Protein AF-A0ABD5IRK5-F1 (afdb_monomer)

pLDDT: mean 70.53, std 12.59, range [41.75, 82.19]

Nearest PDB structures (foldseek):
  1ef0-assembly2_A  TM=4.560E-01  e=7.975E-01  Saccharomyces cerevisiae
  8a5p-assembly1_X  TM=4.389E-01  e=3.411E+00  Thermochaetoides thermophila
  8a5q-assembly1_X  TM=4.410E-01  e=7.056E+00  Thermochaetoides thermophila

Solvent-accessible surface area (backbone atoms only — not comparable to full-atom values): 2923 Å² total; per-residue (Å²): 134,87,64,76,38,66,46,79,47,79,45,76,45,98,85,72,48,76,44,80,46,79,47,80,31,82,56,84,79,93,82,78,94,68,84,82,80,82,81,131

Sequence (40 aa):
MKRLYVVEKTVKTTDGEKLRVVEVLESKPKDFSYIVFVEK

Radius of gyration: 12.57 Å; Cα contacts (8 Å, |Δi|>4): 46; chains: 1; bounding box: 22×18×38 Å

Mean predicted aligned error: 9.21 Å

Organism: NCBI:txid311460

Secondary structure (DSSP, 8-state):
-PPPEEEEEEEE-TTS-EEEEEEEESS--S--S-------

Foldseek 3Di:
DQDKFWAWDWDQDPVRDTDIDIDIDSDDDDDDPDTDDDDD

Structure (mmCIF, N/CA/C/O backbone):
data_AF-A0ABD5IRK5-F1
#
_entry.id   AF-A0ABD5IRK5-F1
#
loop_
_atom_site.group_PDB
_atom_site.id
_atom_site.type_symbol
_atom_site.label_atom_id
_atom_site.label_alt_id
_atom_site.label_comp_id
_atom_site.label_asym_id
_atom_site.label_entity_id
_atom_site.label_seq_id
_atom_site.pdbx_PDB_ins_code
_atom_site.Cartn_x
_atom_site.Cartn_y
_atom_site.Cartn_z
_atom_site.occupancy
_atom_site.B_iso_or_equiv
_atom_site.auth_seq_id
_atom_site.auth_comp_id
_atom_site.auth_asym_id
_atom_site.auth_atom_id
_atom_site.pdbx_PDB_model_num
ATOM 1 N N . MET A 1 1 ? 12.062 -2.820 -20.884 1.00 57.47 1 MET A N 1
ATOM 2 C CA . MET A 1 1 ? 12.067 -2.244 -19.520 1.00 57.47 1 MET A CA 1
ATOM 3 C C . MET A 1 1 ? 10.756 -2.606 -18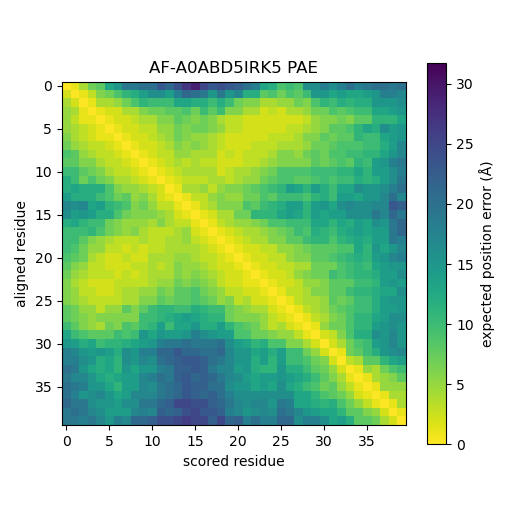.838 1.00 57.47 1 MET A C 1
ATOM 5 O O . MET A 1 1 ? 9.709 -2.294 -19.394 1.00 57.47 1 MET A O 1
ATOM 9 N N . LYS A 1 2 ? 10.795 -3.315 -17.702 1.00 63.25 2 LYS A N 1
ATOM 10 C CA . LYS A 1 2 ? 9.588 -3.588 -16.903 1.00 63.25 2 LYS A CA 1
ATOM 11 C C . LYS A 1 2 ? 9.179 -2.299 -16.183 1.00 63.25 2 LYS A C 1
ATOM 13 O O . LYS A 1 2 ? 10.044 -1.611 -15.648 1.00 63.25 2 LYS A O 1
ATOM 18 N N . ARG A 1 3 ? 7.893 -1.945 -16.222 1.00 69.81 3 ARG A N 1
ATOM 19 C CA . ARG A 1 3 ? 7.355 -0.785 -15.495 1.00 69.81 3 ARG A CA 1
ATOM 20 C C . ARG A 1 3 ? 7.038 -1.223 -14.068 1.00 69.81 3 ARG A C 1
ATOM 22 O O . ARG A 1 3 ? 6.347 -2.222 -13.899 1.00 69.81 3 ARG A O 1
ATOM 29 N N . LEU A 1 4 ? 7.556 -0.499 -13.081 1.00 75.00 4 LEU A N 1
ATOM 30 C CA . LEU A 1 4 ? 7.214 -0.693 -11.673 1.00 75.00 4 LEU A CA 1
ATOM 31 C C . LEU A 1 4 ? 6.055 0.236 -11.312 1.00 75.00 4 LEU A C 1
ATOM 33 O O . LEU A 1 4 ? 5.999 1.375 -11.776 1.00 75.00 4 LEU A O 1
ATOM 37 N N . TYR A 1 5 ? 5.137 -0.266 -10.498 1.00 75.56 5 TYR A N 1
ATOM 38 C CA . TYR A 1 5 ? 3.978 0.462 -10.001 1.00 75.56 5 TYR A CA 1
ATOM 39 C C . TYR A 1 5 ? 4.138 0.662 -8.499 1.00 75.56 5 TYR A C 1
ATOM 41 O O . TYR A 1 5 ? 4.536 -0.265 -7.801 1.00 75.56 5 TYR A O 1
ATOM 49 N N . VAL A 1 6 ? 3.833 1.857 -8.003 1.00 76.50 6 VAL A N 1
ATOM 50 C CA . VAL A 1 6 ? 3.901 2.170 -6.572 1.00 76.50 6 VAL A CA 1
ATOM 51 C C . VAL A 1 6 ? 2.495 2.469 -6.075 1.00 76.50 6 VAL A C 1
ATOM 53 O O . VAL A 1 6 ? 1.776 3.252 -6.695 1.00 76.50 6 VAL A O 1
ATOM 5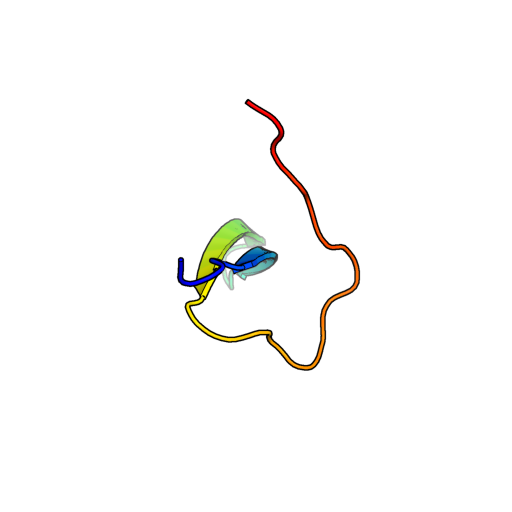6 N N . VAL A 1 7 ? 2.106 1.834 -4.973 1.00 77.12 7 VAL A N 1
ATOM 57 C CA . VAL A 1 7 ? 0.820 2.052 -4.307 1.00 77.12 7 VAL A CA 1
ATOM 58 C C . VAL A 1 7 ? 1.086 2.518 -2.881 1.00 77.12 7 VAL A C 1
ATOM 60 O O . VAL A 1 7 ? 1.781 1.844 -2.124 1.00 77.12 7 VAL A O 1
ATOM 63 N N . GLU A 1 8 ? 0.527 3.671 -2.515 1.00 77.44 8 GLU A N 1
ATOM 64 C CA . GLU A 1 8 ? 0.530 4.182 -1.142 1.00 77.44 8 GLU A CA 1
ATOM 65 C C . GLU A 1 8 ? -0.859 3.980 -0.530 1.00 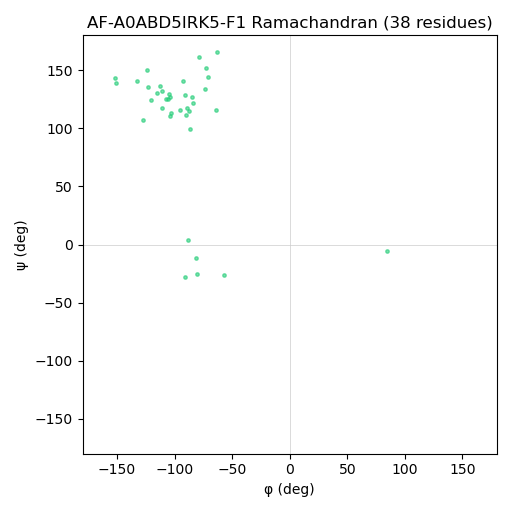77.44 8 GLU A C 1
ATOM 67 O O . GLU A 1 8 ? -1.871 4.398 -1.097 1.00 77.44 8 GLU A O 1
ATOM 72 N N . LYS A 1 9 ? -0.918 3.347 0.643 1.00 78.12 9 LYS A N 1
ATOM 73 C CA . LYS A 1 9 ? -2.156 3.196 1.415 1.00 78.12 9 LYS A CA 1
ATOM 74 C C . LYS A 1 9 ? -1.927 3.553 2.874 1.00 78.12 9 LYS A C 1
ATOM 76 O O . LYS A 1 9 ? -0.902 3.217 3.463 1.00 78.12 9 LYS A O 1
ATOM 81 N N . THR A 1 10 ? -2.904 4.233 3.467 1.00 80.12 10 THR A N 1
ATOM 82 C CA . THR A 1 10 ? -2.921 4.479 4.912 1.00 80.12 10 THR A CA 1
ATOM 83 C C . THR A 1 10 ? -3.775 3.408 5.570 1.00 80.12 10 THR A C 1
ATOM 85 O O . THR A 1 10 ? -4.977 3.336 5.322 1.00 80.12 10 THR A O 1
ATOM 88 N N . VAL A 1 11 ? -3.159 2.579 6.406 1.00 82.19 11 VAL A N 1
ATOM 89 C CA . VAL A 1 11 ? -3.843 1.538 7.174 1.00 82.19 11 VAL A CA 1
ATOM 90 C C . VAL A 1 11 ? -3.947 2.008 8.619 1.00 82.19 11 VAL A C 1
ATOM 92 O O . VAL A 1 11 ? -2.962 2.455 9.208 1.00 82.19 11 VAL A O 1
ATOM 95 N N . LYS A 1 12 ? -5.150 1.938 9.190 1.00 81.25 12 LYS A N 1
ATOM 96 C CA . LYS A 1 12 ? -5.357 2.194 10.616 1.00 81.25 12 LYS A CA 1
ATOM 97 C C . LYS A 1 12 ? -5.052 0.907 11.379 1.00 81.25 12 LYS A C 1
ATOM 99 O O . LYS A 1 12 ? -5.661 -0.120 11.087 1.00 81.25 12 LYS A O 1
ATOM 104 N N . THR A 1 13 ? -4.110 0.953 12.312 1.00 79.31 13 THR A N 1
ATOM 105 C CA . THR A 1 13 ? -3.798 -0.192 13.172 1.00 79.31 13 THR A CA 1
ATOM 106 C C . THR A 1 13 ? -4.832 -0.316 14.285 1.00 79.31 13 THR A C 1
ATOM 108 O O . THR A 1 13 ? -5.573 0.627 14.585 1.00 79.31 13 THR A O 1
ATOM 111 N N . THR A 1 14 ? -4.896 -1.498 14.899 1.00 81.81 14 THR A N 1
ATOM 112 C CA . THR A 1 14 ? -5.751 -1.774 16.067 1.00 81.81 14 THR A CA 1
ATOM 113 C C . THR A 1 14 ? -5.471 -0.829 17.228 1.00 81.81 14 THR A C 1
ATOM 115 O O . THR A 1 14 ? -6.374 -0.520 17.999 1.00 81.81 14 THR A O 1
ATOM 118 N N . A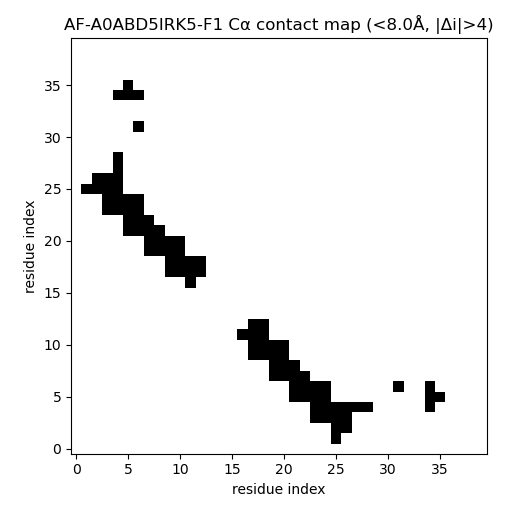SP A 1 15 ? -4.250 -0.305 17.282 1.00 80.88 15 ASP A N 1
ATOM 119 C CA . ASP A 1 15 ? -3.745 0.533 18.366 1.00 80.88 15 ASP A CA 1
ATOM 120 C C . ASP A 1 15 ? -4.048 2.024 18.124 1.00 80.88 15 ASP A C 1
ATOM 122 O O . ASP A 1 15 ? -3.651 2.896 18.891 1.00 80.88 15 ASP A O 1
ATOM 126 N N . GLY A 1 16 ? -4.778 2.337 17.047 1.00 76.75 16 GLY A N 1
ATOM 127 C CA . GLY A 1 16 ? -5.178 3.696 16.689 1.00 76.75 16 GLY A CA 1
ATOM 128 C C . GLY A 1 16 ? -4.131 4.473 15.890 1.00 76.75 16 GLY A C 1
ATOM 129 O O . GLY A 1 16 ? -4.439 5.564 15.400 1.00 76.75 16 GLY A O 1
ATOM 130 N N . GLU A 1 17 ? -2.940 3.910 15.691 1.00 80.44 17 GLU A N 1
ATOM 131 C CA . GLU A 1 17 ? -1.901 4.502 14.857 1.00 80.44 17 GLU A CA 1
ATOM 132 C C . GLU A 1 17 ? -2.247 4.408 13.363 1.00 80.44 17 GLU A C 1
ATOM 134 O O . GLU A 1 17 ? -2.976 3.529 12.892 1.00 80.44 17 GLU A O 1
ATOM 139 N N . LYS A 1 18 ? -1.736 5.365 12.588 1.00 81.19 18 LYS A N 1
ATOM 140 C CA . LYS A 1 18 ? -1.873 5.383 11.129 1.00 81.19 18 LYS A CA 1
ATOM 141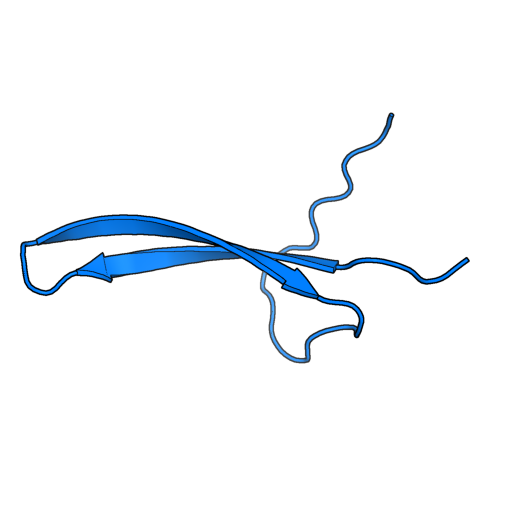 C C . LYS A 1 18 ? -0.546 4.962 10.517 1.00 81.19 18 LYS A C 1
ATOM 143 O O . LYS A 1 18 ? 0.414 5.725 10.558 1.00 81.19 18 LYS A O 1
ATOM 148 N N . LEU A 1 19 ? -0.512 3.782 9.907 1.00 82.19 19 LEU A N 1
ATOM 149 C CA . LEU A 1 19 ? 0.639 3.313 9.144 1.00 82.19 19 LEU A CA 1
ATOM 150 C C . LEU A 1 19 ? 0.493 3.720 7.683 1.00 82.19 19 LEU A C 1
ATOM 152 O O . LEU A 1 19 ? -0.526 3.444 7.047 1.00 82.19 19 LEU A O 1
ATOM 156 N N . ARG A 1 20 ? 1.535 4.343 7.136 1.00 79.81 20 ARG A N 1
ATOM 157 C CA . ARG A 1 20 ? 1.681 4.508 5.690 1.00 79.81 20 ARG A CA 1
ATOM 158 C C . ARG A 1 20 ? 2.414 3.299 5.139 1.00 79.81 20 ARG A C 1
ATOM 160 O O . ARG A 1 20 ? 3.555 3.044 5.508 1.00 79.81 20 ARG A O 1
ATOM 167 N N . VAL A 1 21 ? 1.743 2.559 4.271 1.00 78.94 21 VAL A N 1
ATOM 168 C CA . VAL A 1 21 ? 2.291 1.379 3.610 1.00 78.94 21 VAL A CA 1
ATOM 169 C C . VAL A 1 21 ? 2.550 1.734 2.154 1.00 78.94 21 VAL A C 1
ATOM 171 O O . VAL A 1 21 ? 1.642 2.187 1.455 1.00 78.94 21 VAL A O 1
ATOM 174 N N . VAL A 1 22 ? 3.790 1.525 1.717 1.00 81.38 22 VAL A N 1
ATOM 175 C CA . VAL A 1 22 ? 4.226 1.721 0.332 1.00 81.38 22 VAL A CA 1
ATOM 176 C C . VAL A 1 22 ? 4.535 0.351 -0.262 1.00 81.38 22 VAL A C 1
ATOM 178 O O . VAL A 1 22 ? 5.424 -0.348 0.218 1.00 81.38 22 VAL A O 1
ATOM 181 N N . GLU A 1 23 ? 3.793 -0.038 -1.294 1.00 78.62 23 GLU A N 1
ATOM 182 C CA . GLU A 1 23 ? 3.962 -1.308 -2.005 1.00 78.62 23 GLU A CA 1
ATOM 183 C C . GLU A 1 23 ? 4.497 -1.050 -3.413 1.00 78.62 23 GLU A C 1
ATOM 185 O O . GLU A 1 23 ? 3.980 -0.201 -4.142 1.00 78.62 23 GLU A O 1
ATOM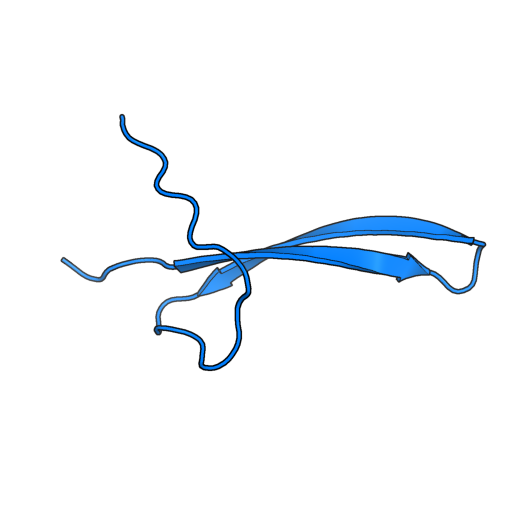 190 N N . VAL A 1 24 ? 5.530 -1.800 -3.803 1.00 81.06 24 VAL A N 1
ATOM 191 C CA . VAL A 1 24 ? 6.098 -1.772 -5.155 1.00 81.06 24 VAL A CA 1
ATOM 192 C C . VAL A 1 24 ? 5.676 -3.042 -5.877 1.00 81.06 24 VAL A C 1
ATOM 194 O O . VAL A 1 24 ? 5.885 -4.149 -5.385 1.00 81.06 24 VAL A O 1
ATOM 197 N N . LEU A 1 25 ? 5.065 -2.883 -7.043 1.00 79.94 25 LEU A N 1
ATOM 198 C CA . LEU A 1 25 ? 4.427 -3.953 -7.792 1.00 79.94 25 LEU A CA 1
ATOM 199 C C . LEU A 1 25 ? 5.025 -4.041 -9.194 1.00 79.94 25 LEU A C 1
ATOM 201 O O . LEU A 1 25 ? 5.207 -3.040 -9.886 1.00 79.94 25 LEU A O 1
ATOM 205 N N . GLU A 1 26 ? 5.307 -5.264 -9.632 1.00 80.75 26 GLU A N 1
ATOM 206 C CA . GLU A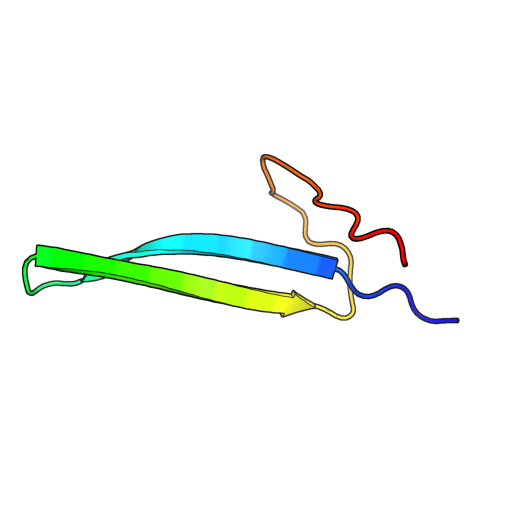 1 26 ? 5.814 -5.531 -10.984 1.00 80.75 26 GLU A CA 1
ATOM 207 C C . GLU A 1 26 ? 4.702 -5.577 -12.045 1.00 80.75 26 GLU A C 1
ATOM 209 O O . GLU A 1 26 ? 4.976 -5.595 -13.245 1.00 80.75 26 GLU A O 1
ATOM 214 N N . SER A 1 27 ? 3.440 -5.612 -11.614 1.00 78.38 27 SER A N 1
ATOM 215 C CA . SER A 1 27 ? 2.262 -5.640 -12.480 1.00 78.38 27 SER A CA 1
ATOM 216 C C . SER A 1 27 ? 1.333 -4.482 -12.148 1.00 78.38 27 SER A C 1
ATOM 218 O O . SER A 1 27 ? 1.297 -4.025 -11.006 1.00 78.38 27 SER A O 1
ATOM 220 N N . LYS A 1 28 ? 0.591 -3.999 -13.155 1.00 72.19 28 LYS A N 1
ATOM 221 C CA . LYS A 1 28 ? -0.387 -2.924 -12.978 1.00 72.19 28 LYS A CA 1
ATOM 222 C C . LYS A 1 28 ? -1.496 -3.439 -12.047 1.00 72.19 28 LYS A C 1
ATOM 224 O O . LYS A 1 28 ? -2.196 -4.373 -12.445 1.00 72.19 28 LYS A O 1
ATOM 229 N N . PRO A 1 29 ? -1.679 -2.864 -10.849 1.00 70.62 29 PRO A N 1
ATOM 230 C CA . PRO A 1 29 ? -2.790 -3.275 -9.986 1.00 70.62 29 PRO A CA 1
ATOM 231 C C . PRO A 1 29 ? -4.160 -2.964 -10.670 1.00 70.62 29 PRO A C 1
ATOM 233 O O . PRO A 1 29 ? -4.218 -2.245 -11.675 1.00 70.62 29 PRO A O 1
ATOM 236 N N . LYS A 1 30 ? -5.278 -3.513 -10.186 1.00 69.00 30 LYS A N 1
ATOM 237 C CA . LYS A 1 30 ? -6.604 -3.262 -10.796 1.00 69.00 30 LYS A CA 1
ATOM 238 C C . LYS A 1 30 ? -7.348 -2.070 -10.191 1.00 69.00 30 LYS A C 1
ATOM 240 O O . LYS A 1 30 ? -8.092 -1.417 -10.914 1.00 69.00 30 LYS A O 1
ATOM 245 N N . ASP A 1 31 ? -7.078 -1.758 -8.927 1.00 62.94 31 ASP A N 1
ATOM 246 C CA . ASP A 1 31 ? -7.776 -0.731 -8.157 1.00 62.94 31 ASP A CA 1
ATOM 247 C C . ASP A 1 31 ? -6.764 0.240 -7.535 1.00 62.94 31 ASP A C 1
ATOM 249 O O . ASP A 1 31 ? -6.045 -0.112 -6.600 1.00 62.94 31 ASP A O 1
ATOM 253 N N . PHE A 1 32 ? -6.674 1.465 -8.054 1.00 62.88 32 PHE A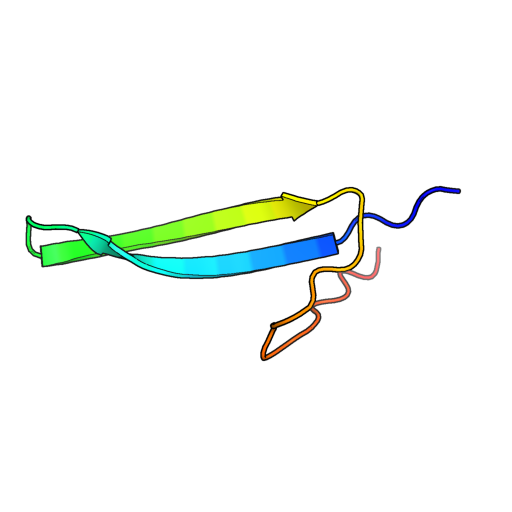 N 1
ATOM 254 C CA . PHE A 1 32 ? -5.977 2.567 -7.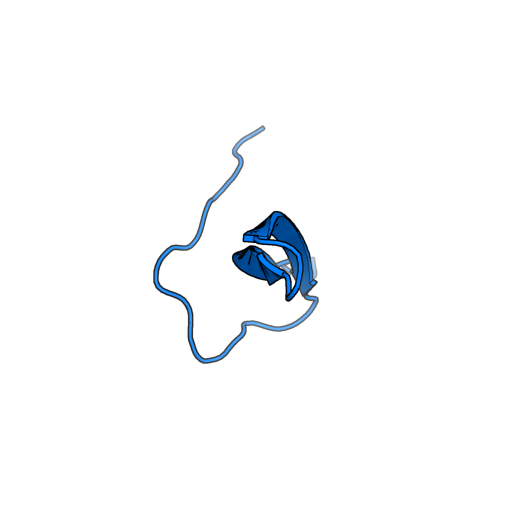379 1.00 62.88 32 PHE A CA 1
ATOM 255 C C . PHE A 1 32 ? -6.572 3.910 -7.758 1.00 62.88 32 PHE A C 1
ATOM 257 O O . PHE A 1 32 ? -6.931 4.156 -8.909 1.00 62.88 32 PHE A O 1
ATOM 264 N N . SER A 1 33 ? -6.610 4.791 -6.763 1.00 53.34 33 SER A N 1
ATOM 265 C CA . SER A 1 33 ? -7.157 6.137 -6.882 1.00 53.34 33 SER A CA 1
ATOM 266 C C . SER A 1 33 ? -6.182 7.122 -7.535 1.00 53.34 33 SER A C 1
ATOM 268 O O . SER A 1 33 ? -6.641 8.083 -8.141 1.00 53.34 33 SER A O 1
ATOM 270 N N . TYR A 1 34 ? -4.860 6.895 -7.464 1.00 49.25 34 TYR A N 1
ATOM 271 C CA . TYR A 1 34 ? -3.847 7.794 -8.037 1.00 49.25 34 TYR A CA 1
ATOM 272 C C . TYR A 1 34 ? -2.583 7.029 -8.464 1.00 49.25 34 TYR A C 1
ATOM 274 O O . TYR A 1 34 ? -2.123 6.139 -7.754 1.00 49.25 34 TYR A O 1
ATOM 282 N N . ILE A 1 35 ? -2.017 7.383 -9.624 1.00 55.12 35 ILE A N 1
ATOM 283 C CA . ILE A 1 35 ? -0.703 6.912 -10.091 1.00 55.12 35 ILE A CA 1
ATOM 284 C C . ILE A 1 35 ? 0.285 8.060 -9.866 1.00 55.12 35 ILE A C 1
ATOM 286 O O . ILE A 1 35 ? 0.162 9.099 -10.512 1.00 55.12 35 ILE A O 1
ATOM 290 N N . VAL A 1 36 ? 1.249 7.892 -8.957 1.00 49.41 36 VAL A N 1
ATOM 291 C CA . VAL A 1 36 ? 2.316 8.881 -8.733 1.00 49.41 36 VAL A CA 1
ATOM 292 C C . VAL A 1 36 ? 3.491 8.536 -9.644 1.00 49.41 36 VAL A C 1
ATOM 294 O O . VAL A 1 36 ? 4.150 7.513 -9.462 1.00 49.41 36 VAL A O 1
ATOM 297 N N . PHE A 1 37 ? 3.743 9.377 -10.646 1.00 49.12 37 PHE A N 1
ATOM 298 C CA . PHE A 1 37 ? 4.964 9.314 -11.444 1.00 49.12 37 PHE A CA 1
ATOM 299 C C . PHE A 1 37 ? 6.031 10.151 -10.741 1.00 49.12 37 PHE A C 1
ATOM 301 O O . PHE A 1 37 ? 5.876 11.361 -10.608 1.00 49.12 37 PHE A O 1
ATOM 308 N N . VAL A 1 38 ? 7.097 9.509 -10.267 1.00 42.66 38 VAL A N 1
ATOM 309 C CA . VAL A 1 38 ? 8.295 10.225 -9.817 1.00 42.66 38 VAL A CA 1
ATOM 310 C C . VAL A 1 38 ? 9.168 10.424 -11.054 1.00 42.66 38 VAL A C 1
ATOM 312 O O . VAL A 1 38 ? 9.812 9.480 -11.514 1.00 42.66 38 VAL A O 1
ATOM 315 N N . GLU A 1 39 ? 9.117 11.615 -11.652 1.00 41.75 39 GLU A N 1
ATOM 316 C CA . GLU A 1 39 ? 10.095 12.020 -12.667 1.00 41.75 39 GLU A CA 1
ATOM 317 C C . GLU A 1 39 ? 11.456 12.278 -12.003 1.00 41.75 39 GLU A C 1
ATOM 319 O O . GLU A 1 39 ? 11.525 12.704 -10.848 1.00 41.75 39 GLU A O 1
ATOM 324 N N . LYS A 1 40 ? 12.525 11.922 -12.722 1.00 47.66 40 LYS A N 1
ATOM 325 C CA . LYS A 1 40 ? 13.921 11.992 -12.275 1.00 47.66 40 LYS A CA 1
ATOM 326 C C . LYS A 1 40 ? 14.454 13.420 -12.288 1.00 47.66 40 LYS A C 1
ATOM 328 O O . LYS A 1 40 ? 14.183 14.114 -13.290 1.00 47.66 40 LYS A O 1
#